Protein AF-A0A350ZYM8-F1 (afdb_monomer)

Radius of gyration: 18.51 Å; Cα contacts (8 Å, |Δi|>4): 25; chains: 1; bounding box: 39×33×47 Å

Solvent-accessible surface area (backbone atoms only — not comparable to full-atom values): 4800 Å² total; per-residue (Å²): 114,65,68,63,50,52,55,50,46,57,62,70,71,23,70,65,53,56,52,49,54,51,50,54,53,50,50,53,32,61,76,54,66,39,44,76,70,75,42,44,68,60,51,54,50,48,32,77,69,40,64,74,40,97,85,78,46,32,52,48,54,54,46,53,56,59,44,61,78,67,63,50,67,67,60,57,54,44,65,76,71,108

Sequence (82 aa):
MQETVDWINGWVWSPALVYLCLLVGLYFSIRTRFMQVRHIGEMVQAMFRGKSSAAGVSSFQALTIALSGRVGTGNIAGVATA

Foldseek 3Di:
DVVVVVVVCCVVVPVVVVVVVVVVVVVCCVVVVNCCVVCVVVLVVCQVVFDQDPVRDGSVRVVVVVVVVVDDPCVVVVVVVD

Mean predicted aligned error: 7.59 Å

Structure (mmCIF, N/CA/C/O backbone):
data_AF-A0A350ZYM8-F1
#
_entry.id   AF-A0A350ZYM8-F1
#
loop_
_atom_site.group_PDB
_atom_site.id
_atom_site.type_symbol
_atom_site.label_atom_id
_atom_site.label_alt_id
_atom_site.label_comp_id
_atom_site.label_asym_id
_atom_site.label_entity_id
_atom_site.label_seq_id
_atom_site.pdbx_PDB_ins_code
_atom_site.Cartn_x
_atom_site.Cartn_y
_atom_site.Cartn_z
_atom_site.occupancy
_atom_site.B_iso_or_equiv
_atom_site.auth_seq_id
_atom_site.auth_comp_id
_atom_site.auth_asym_id
_atom_site.auth_atom_id
_atom_site.pdbx_PDB_model_num
ATOM 1 N N . MET A 1 1 ? 9.180 -18.935 -29.389 1.00 65.25 1 MET A N 1
ATOM 2 C CA . MET A 1 1 ? 8.400 -19.012 -28.129 1.00 65.25 1 MET A CA 1
ATOM 3 C C . MET A 1 1 ? 8.919 -18.037 -27.075 1.00 65.25 1 MET A C 1
ATOM 5 O O . MET A 1 1 ? 8.099 -17.405 -26.428 1.00 65.25 1 MET A O 1
ATOM 9 N N . GLN A 1 2 ? 10.239 -17.856 -26.935 1.00 75.81 2 GLN A N 1
ATOM 10 C CA . GLN A 1 2 ? 10.808 -16.793 -26.088 1.00 75.81 2 GLN A CA 1
ATOM 11 C C . GLN A 1 2 ? 10.446 -15.384 -26.597 1.00 75.81 2 GLN A C 1
ATOM 13 O O . GLN A 1 2 ? 9.839 -14.634 -25.850 1.00 75.81 2 GLN A O 1
ATOM 18 N N . GLU A 1 3 ? 10.617 -15.087 -27.893 1.00 81.31 3 GLU A N 1
ATOM 19 C CA . GLU A 1 3 ? 10.240 -13.772 -28.464 1.00 81.31 3 GLU A CA 1
ATOM 20 C C . GLU A 1 3 ? 8.780 -13.360 -28.220 1.00 81.31 3 GLU A C 1
ATOM 22 O O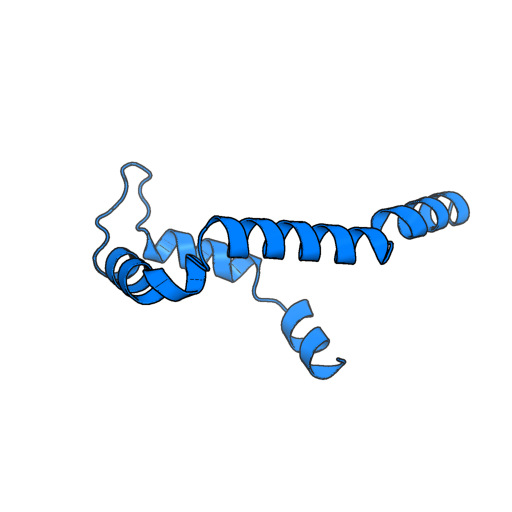 . GLU A 1 3 ? 8.494 -12.207 -27.918 1.00 81.31 3 GLU A O 1
ATOM 27 N N . THR A 1 4 ? 7.837 -14.300 -28.316 1.00 82.19 4 THR A N 1
ATOM 28 C CA . THR A 1 4 ? 6.419 -14.032 -28.034 1.00 82.19 4 THR A CA 1
ATOM 29 C C . THR A 1 4 ? 6.173 -13.716 -26.560 1.00 82.19 4 THR A C 1
ATOM 31 O O . THR A 1 4 ? 5.334 -12.877 -26.247 1.00 82.19 4 THR A O 1
ATOM 34 N N . VAL A 1 5 ? 6.904 -14.369 -25.652 1.00 84.50 5 VAL A N 1
ATOM 35 C CA . VAL A 1 5 ? 6.813 -14.117 -24.207 1.00 84.50 5 VAL A CA 1
ATOM 36 C C . VAL A 1 5 ? 7.454 -12.775 -23.860 1.00 84.50 5 VAL A C 1
ATOM 38 O O . VAL A 1 5 ? 6.875 -12.011 -23.093 1.00 84.50 5 VAL A O 1
ATOM 41 N N . ASP A 1 6 ? 8.590 -12.446 -24.468 1.00 84.31 6 ASP A N 1
ATOM 42 C CA . ASP A 1 6 ? 9.299 -11.186 -24.238 1.00 84.31 6 ASP A CA 1
ATOM 43 C C . ASP A 1 6 ? 8.527 -9.985 -24.790 1.00 84.31 6 ASP A C 1
ATOM 45 O O . ASP A 1 6 ? 8.440 -8.948 -24.131 1.00 84.31 6 ASP A O 1
ATOM 49 N N . TRP A 1 7 ? 7.872 -10.145 -25.944 1.00 86.06 7 TRP A N 1
ATOM 50 C CA . TRP A 1 7 ? 6.965 -9.134 -26.480 1.00 86.06 7 TRP A CA 1
ATOM 51 C C . TRP A 1 7 ? 5.804 -8.867 -25.516 1.00 86.06 7 TRP A C 1
ATOM 53 O O . TRP A 1 7 ? 5.553 -7.716 -25.170 1.00 86.06 7 TRP A O 1
ATOM 63 N N . ILE A 1 8 ? 5.148 -9.913 -24.999 1.00 83.50 8 ILE A N 1
ATOM 64 C CA . ILE A 1 8 ? 4.068 -9.764 -24.009 1.00 83.50 8 ILE A CA 1
ATOM 65 C C . ILE A 1 8 ? 4.590 -9.129 -22.714 1.00 83.50 8 ILE A C 1
ATOM 67 O O . ILE A 1 8 ? 3.952 -8.220 -22.184 1.00 83.50 8 ILE A O 1
ATOM 71 N N . ASN A 1 9 ? 5.756 -9.550 -22.218 1.00 83.38 9 ASN A N 1
ATOM 72 C CA . ASN A 1 9 ? 6.362 -8.978 -21.015 1.00 83.38 9 ASN A CA 1
ATOM 73 C C . ASN A 1 9 ? 6.660 -7.483 -21.173 1.00 83.38 9 ASN A C 1
ATOM 75 O O . ASN A 1 9 ? 6.415 -6.726 -20.235 1.00 83.38 9 ASN A O 1
ATOM 79 N N . GLY A 1 10 ? 7.113 -7.043 -22.351 1.00 82.12 10 GLY A N 1
ATOM 80 C CA . GLY A 1 10 ? 7.349 -5.627 -22.642 1.00 82.12 10 GLY A CA 1
ATOM 81 C C . GLY A 1 10 ? 6.090 -4.760 -22.534 1.00 82.12 10 GLY A C 1
ATOM 82 O O . GLY A 1 10 ? 6.181 -3.592 -22.158 1.00 82.12 10 GLY A O 1
ATOM 83 N N . TRP A 1 11 ? 4.913 -5.333 -22.799 1.00 80.81 11 TRP A N 1
ATOM 84 C CA . TRP A 1 11 ? 3.625 -4.657 -22.626 1.00 80.81 11 TRP A CA 1
ATOM 85 C C . TRP A 1 11 ? 3.083 -4.771 -21.197 1.00 80.81 11 TRP A C 1
ATOM 87 O O . TRP A 1 11 ? 2.651 -3.770 -20.627 1.00 80.81 11 TRP A O 1
ATOM 97 N N . VAL A 1 12 ? 3.121 -5.967 -20.602 1.00 82.50 12 VAL A N 1
ATOM 98 C CA . VAL A 1 12 ? 2.547 -6.242 -19.271 1.00 82.50 12 VAL A CA 1
ATOM 99 C C . VAL A 1 12 ? 3.345 -5.563 -18.161 1.00 82.50 12 VAL A C 1
ATOM 101 O O . VAL A 1 12 ? 2.759 -4.953 -17.273 1.00 82.50 12 VAL A O 1
ATOM 104 N N . TRP A 1 13 ? 4.673 -5.615 -18.224 1.00 82.06 13 TRP A N 1
ATOM 105 C CA . TRP A 1 13 ? 5.565 -5.002 -17.234 1.00 82.06 13 TRP A CA 1
ATOM 106 C C . TRP A 1 13 ? 6.074 -3.629 -17.681 1.00 82.06 13 TRP A C 1
ATOM 108 O O . TRP A 1 13 ? 7.086 -3.138 -17.184 1.00 82.06 13 TRP A O 1
ATOM 118 N N . SER A 1 14 ? 5.374 -2.997 -18.627 1.00 86.44 14 SER A N 1
ATOM 119 C CA . SER A 1 14 ? 5.729 -1.671 -19.120 1.00 86.44 14 SER A CA 1
ATOM 120 C C . SER A 1 14 ? 5.686 -0.630 -17.990 1.00 86.44 14 SER A C 1
ATOM 122 O O . SER A 1 14 ? 4.744 -0.638 -17.188 1.00 86.44 14 SER A O 1
ATOM 124 N N . PRO A 1 15 ? 6.610 0.354 -17.969 1.00 85.88 15 PRO A N 1
ATOM 125 C CA . PRO A 1 15 ? 6.527 1.510 -17.074 1.00 85.88 15 PRO A CA 1
ATOM 126 C C . PRO A 1 15 ? 5.175 2.235 -17.142 1.00 85.88 15 PRO A C 1
ATOM 128 O O . PRO A 1 15 ? 4.727 2.813 -16.153 1.00 85.88 15 PRO A O 1
ATOM 131 N N . ALA A 1 16 ? 4.482 2.158 -18.285 1.00 88.81 16 ALA A N 1
ATOM 132 C CA . ALA A 1 16 ? 3.140 2.703 -18.455 1.00 88.81 16 ALA A CA 1
ATOM 133 C C . ALA A 1 16 ? 2.127 2.132 -17.444 1.00 88.81 16 ALA A C 1
ATOM 135 O O . ALA A 1 16 ? 1.311 2.889 -16.916 1.00 88.81 16 ALA A O 1
ATOM 136 N N . LEU A 1 17 ? 2.201 0.833 -17.122 1.00 89.75 17 LEU A N 1
ATOM 137 C CA . LEU A 1 17 ? 1.327 0.211 -16.124 1.00 89.75 17 LEU A CA 1
ATOM 138 C C . LEU A 1 17 ? 1.596 0.783 -14.725 1.00 89.75 17 LEU A C 1
ATOM 140 O O . LEU A 1 17 ? 0.660 1.070 -13.979 1.00 89.75 17 LEU A O 1
ATOM 144 N N . VAL A 1 18 ? 2.870 1.004 -14.390 1.00 90.06 18 VAL A N 1
ATOM 145 C CA . VAL A 1 18 ? 3.277 1.596 -13.107 1.00 90.06 18 VAL A CA 1
ATOM 146 C C . VAL A 1 18 ? 2.730 3.019 -12.977 1.00 90.06 18 VAL A C 1
ATOM 148 O O . VAL A 1 18 ? 2.096 3.342 -11.970 1.00 90.06 18 VAL A O 1
ATOM 151 N N . TYR A 1 19 ? 2.899 3.855 -14.009 1.00 93.06 19 TYR A N 1
ATOM 152 C CA . TYR A 1 19 ? 2.358 5.217 -14.015 1.00 93.06 19 TYR A CA 1
ATOM 153 C C . TYR A 1 19 ? 0.830 5.239 -13.941 1.00 93.06 19 TYR A C 1
ATOM 155 O O . TYR A 1 19 ? 0.274 6.047 -13.198 1.00 93.06 19 TYR A O 1
ATOM 163 N N . LEU A 1 20 ? 0.143 4.335 -14.644 1.00 93.88 20 LEU A N 1
ATOM 164 C CA . LEU A 1 20 ? -1.313 4.219 -14.576 1.00 93.88 20 LEU A CA 1
ATOM 165 C C . LEU A 1 20 ? -1.780 3.904 -13.148 1.00 93.88 20 LEU A C 1
ATOM 167 O O . LEU A 1 20 ? -2.651 4.594 -12.619 1.00 93.88 20 LEU A O 1
ATOM 171 N N . CYS A 1 21 ? -1.173 2.907 -12.500 1.00 93.94 21 CYS A N 1
ATOM 172 C CA . CYS A 1 21 ? -1.488 2.541 -11.119 1.00 93.94 21 CYS A CA 1
ATOM 173 C C . CYS A 1 21 ? -1.252 3.705 -10.144 1.00 93.94 21 CYS A C 1
ATOM 175 O O . CYS A 1 21 ? -2.097 3.967 -9.283 1.00 93.94 21 CYS A O 1
ATOM 177 N N . LEU A 1 22 ? -0.145 4.439 -10.303 1.00 95.19 22 LEU A N 1
ATOM 178 C CA . LEU A 1 22 ? 0.155 5.624 -9.495 1.00 95.19 22 LEU A CA 1
ATOM 179 C C . LEU A 1 22 ? -0.881 6.737 -9.694 1.00 95.19 22 LEU A C 1
ATOM 181 O O . LEU A 1 22 ? -1.376 7.288 -8.711 1.00 95.19 22 LEU A O 1
ATOM 185 N N . LEU A 1 23 ? -1.246 7.048 -10.941 1.00 96.56 23 LEU A N 1
ATOM 186 C CA . LEU A 1 23 ? -2.234 8.083 -11.258 1.00 96.56 23 LEU A CA 1
ATOM 187 C C . LEU A 1 23 ? -3.613 7.743 -10.699 1.00 96.56 23 LEU A C 1
ATOM 189 O O . LEU A 1 23 ? -4.266 8.606 -10.115 1.00 96.56 23 LEU A O 1
ATOM 193 N N . VAL A 1 24 ? -4.044 6.488 -10.826 1.00 96.38 24 VAL A N 1
ATOM 194 C CA . VAL A 1 24 ? -5.318 6.018 -10.269 1.00 96.38 24 VAL A CA 1
ATOM 195 C C . VAL A 1 24 ? -5.308 6.121 -8.741 1.00 96.38 24 VAL A C 1
ATOM 197 O O . VAL A 1 24 ? -6.254 6.650 -8.151 1.00 96.38 24 VAL A O 1
ATOM 200 N N . GLY A 1 25 ? -4.225 5.687 -8.089 1.00 95.12 25 GLY A N 1
ATOM 201 C CA . GLY A 1 25 ? -4.061 5.807 -6.639 1.00 95.12 25 GLY A CA 1
ATOM 202 C C . GLY A 1 25 ? -4.083 7.261 -6.160 1.00 95.12 25 GLY A C 1
ATOM 203 O O . GLY A 1 25 ? -4.769 7.589 -5.186 1.00 95.12 25 GLY A O 1
ATOM 204 N N . LEU A 1 26 ? -3.391 8.154 -6.871 1.00 96.25 26 LEU A N 1
ATOM 205 C CA . LEU A 1 26 ? -3.366 9.582 -6.567 1.00 96.25 26 LEU A CA 1
ATOM 206 C C . LEU A 1 26 ? -4.736 10.231 -6.790 1.00 96.25 26 LEU A C 1
ATOM 208 O O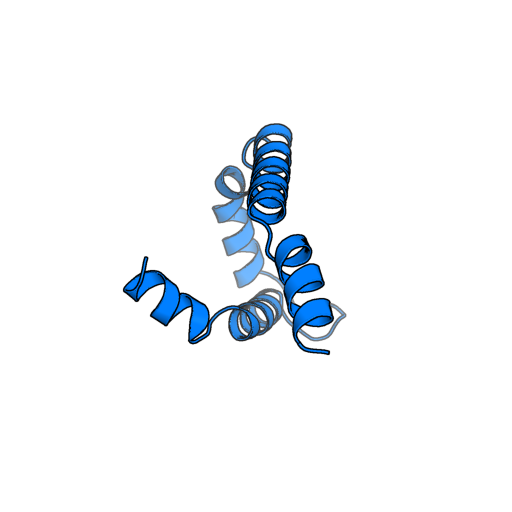 . LEU A 1 26 ? -5.205 10.975 -5.930 1.00 96.25 26 LEU A O 1
ATOM 212 N N . TYR A 1 27 ? -5.410 9.905 -7.894 1.00 96.75 27 TYR A N 1
ATOM 213 C CA . TYR A 1 27 ? -6.756 10.385 -8.195 1.00 96.75 27 TYR A CA 1
ATOM 214 C C . TYR A 1 27 ? -7.737 10.029 -7.074 1.00 96.75 27 TYR A C 1
ATOM 216 O O . TYR A 1 27 ? -8.408 10.914 -6.536 1.00 96.75 27 TYR A O 1
ATOM 224 N N . PHE A 1 28 ? -7.783 8.758 -6.657 1.00 96.25 28 PHE A N 1
ATOM 225 C CA . PHE A 1 28 ? -8.648 8.340 -5.554 1.00 96.25 28 PHE A CA 1
ATOM 226 C C . PHE A 1 28 ? -8.242 8.978 -4.226 1.00 96.25 28 PHE A C 1
ATOM 228 O O . PHE A 1 28 ? -9.119 9.363 -3.449 1.00 96.25 28 PHE A O 1
ATOM 235 N N . SER A 1 29 ? -6.945 9.163 -3.981 1.00 95.75 29 SER A N 1
ATOM 236 C CA . SER A 1 29 ? -6.454 9.850 -2.784 1.00 95.75 29 SER A CA 1
ATOM 237 C C . SER A 1 29 ? -6.938 11.299 -2.731 1.00 95.75 29 SER A C 1
ATOM 239 O O . SER A 1 29 ? -7.529 11.708 -1.736 1.00 95.75 29 SER A O 1
ATOM 241 N N . ILE A 1 30 ? -6.790 12.068 -3.812 1.00 96.81 30 ILE A N 1
ATOM 242 C CA . ILE A 1 30 ? -7.227 13.472 -3.867 1.00 96.81 30 ILE A CA 1
ATOM 243 C C . ILE A 1 30 ? -8.754 13.563 -3.775 1.00 96.81 30 ILE A C 1
ATOM 245 O O . ILE A 1 30 ? -9.287 14.322 -2.964 1.00 96.81 30 ILE A O 1
ATOM 249 N N . ARG A 1 31 ? -9.477 12.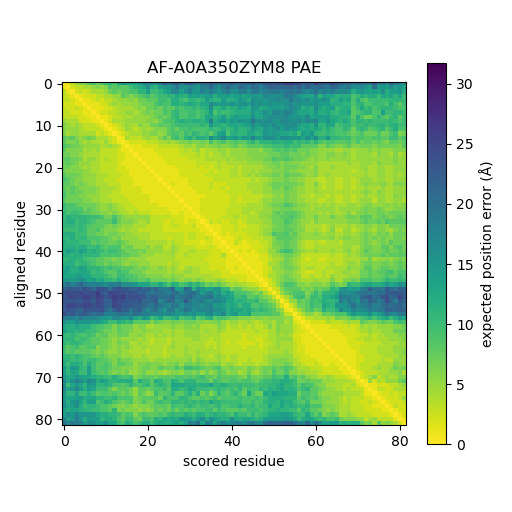739 -4.543 1.00 96.44 31 ARG A N 1
ATOM 250 C CA . ARG A 1 31 ? -10.949 12.736 -4.579 1.00 96.44 31 ARG A CA 1
ATOM 251 C C . ARG A 1 31 ? -11.557 12.362 -3.226 1.00 96.44 31 ARG A C 1
ATOM 253 O O . ARG A 1 31 ? -12.599 12.896 -2.859 1.00 96.44 31 ARG A O 1
ATOM 260 N N . THR A 1 32 ? -10.911 11.482 -2.462 1.00 95.06 32 THR A N 1
ATOM 261 C CA . THR A 1 32 ? -11.339 11.110 -1.099 1.00 95.06 32 THR A CA 1
ATOM 262 C C . THR A 1 32 ? -10.767 12.015 -0.002 1.00 95.06 32 THR A C 1
ATOM 264 O O . THR A 1 32 ? -11.021 11.769 1.180 1.00 95.06 32 THR A O 1
ATOM 267 N N . ARG A 1 33 ? -10.043 13.085 -0.371 1.00 94.06 33 ARG A N 1
ATOM 268 C CA . ARG A 1 33 ? -9.360 14.017 0.544 1.00 94.06 33 ARG A CA 1
ATOM 269 C C . ARG A 1 33 ? -8.390 13.301 1.490 1.00 94.06 33 ARG A C 1
ATOM 271 O O . ARG A 1 33 ? -8.441 13.495 2.703 1.00 94.06 33 ARG A O 1
ATOM 278 N N . PHE A 1 34 ? -7.544 12.447 0.917 1.00 94.06 34 PHE A N 1
ATOM 279 C CA . PHE A 1 34 ? -6.551 11.624 1.607 1.00 94.06 34 PHE A CA 1
ATOM 280 C C . PHE A 1 34 ? -7.162 10.848 2.779 1.00 94.06 34 PHE A C 1
ATOM 282 O O . PHE A 1 34 ? -6.665 10.890 3.907 1.00 94.06 34 PHE A O 1
ATOM 289 N N . MET A 1 35 ? -8.259 10.128 2.508 1.00 92.75 35 MET A N 1
ATOM 290 C CA . MET A 1 35 ? -8.972 9.334 3.515 1.00 92.75 35 MET A CA 1
ATOM 291 C C . MET A 1 35 ? -8.028 8.399 4.281 1.00 92.75 35 MET A C 1
ATOM 293 O O . MET A 1 35 ? -8.147 8.317 5.503 1.00 92.75 35 MET A O 1
ATOM 297 N N . GLN A 1 36 ? -7.050 7.784 3.602 1.00 91.25 36 GLN A N 1
ATOM 298 C CA . GLN A 1 36 ? -6.069 6.908 4.246 1.00 91.25 36 GLN A CA 1
ATOM 299 C C . GLN A 1 36 ? -5.273 7.582 5.374 1.00 91.25 36 GLN A C 1
ATOM 301 O O . GLN A 1 36 ? -4.888 6.902 6.313 1.00 91.25 36 GLN A O 1
ATOM 306 N N . VAL A 1 37 ? -5.044 8.900 5.314 1.00 94.12 37 VAL A N 1
ATOM 307 C CA . VAL A 1 37 ? -4.360 9.655 6.378 1.00 94.12 37 VAL A CA 1
ATOM 308 C C . VAL A 1 37 ? -5.373 10.148 7.409 1.00 94.12 37 VAL A C 1
ATOM 310 O O . VAL A 1 37 ? -5.150 10.022 8.609 1.00 94.12 37 VAL A O 1
ATOM 313 N N . ARG A 1 38 ? -6.518 10.671 6.952 1.00 93.44 38 ARG A N 1
ATOM 314 C CA . ARG A 1 38 ? -7.538 11.274 7.823 1.00 93.44 38 ARG A CA 1
ATOM 315 C C . ARG A 1 38 ? -8.198 10.273 8.774 1.00 93.44 38 ARG A C 1
ATOM 317 O O . ARG A 1 38 ? -8.517 10.640 9.897 1.00 93.44 38 ARG A O 1
ATOM 324 N N . HIS A 1 39 ? -8.412 9.035 8.330 1.00 92.75 39 HIS A N 1
ATOM 325 C CA . HIS A 1 39 ? -9.164 8.022 9.078 1.00 92.75 39 HIS A CA 1
ATOM 326 C C . HIS A 1 39 ? -8.302 6.902 9.664 1.00 92.75 39 HIS A C 1
ATOM 328 O O . HIS A 1 39 ? -8.847 5.976 10.260 1.00 92.75 39 HIS A O 1
ATOM 334 N N . ILE A 1 40 ? -6.970 6.968 9.554 1.00 93.12 40 ILE A N 1
ATOM 335 C CA . ILE A 1 40 ? -6.102 5.873 10.010 1.00 93.12 40 ILE A CA 1
ATOM 336 C C . ILE A 1 40 ? -6.313 5.527 11.492 1.00 93.12 40 ILE A C 1
ATOM 338 O O . ILE A 1 40 ? -6.335 4.352 11.850 1.00 93.12 40 ILE A O 1
ATOM 342 N N . GLY A 1 41 ? -6.549 6.527 12.349 1.00 90.06 41 GLY A N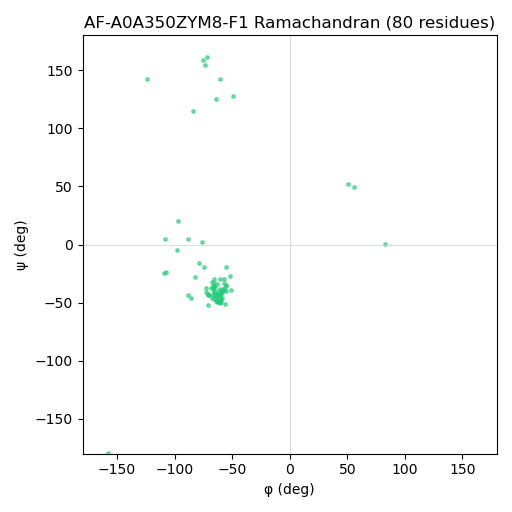 1
ATOM 343 C CA . GLY A 1 41 ? -6.811 6.313 13.776 1.00 90.06 41 GLY A CA 1
ATOM 344 C C . GLY A 1 41 ? -8.118 5.561 14.038 1.00 90.06 41 GLY A C 1
ATOM 345 O O . GLY A 1 41 ? -8.146 4.617 14.827 1.00 90.06 41 GLY A O 1
ATOM 346 N N . GLU A 1 42 ? -9.186 5.928 13.328 1.00 88.56 42 GLU A N 1
ATOM 347 C CA . GLU A 1 42 ? -10.478 5.238 13.406 1.00 88.56 42 GLU A CA 1
ATOM 348 C C . GLU A 1 42 ? -10.380 3.813 12.857 1.00 88.56 42 GLU A C 1
ATOM 350 O O . GLU A 1 42 ? -10.922 2.886 13.456 1.00 88.56 42 GLU A O 1
ATOM 355 N N . MET A 1 43 ? -9.637 3.617 11.763 1.00 89.06 43 MET A N 1
ATOM 356 C CA . MET A 1 43 ? -9.384 2.298 11.184 1.00 89.06 43 MET A CA 1
ATOM 357 C C . MET A 1 43 ? -8.670 1.392 12.191 1.00 89.06 43 MET A C 1
ATOM 359 O O . MET A 1 43 ? -9.150 0.296 12.467 1.00 89.06 43 MET A O 1
ATOM 363 N N . VAL A 1 44 ? -7.582 1.862 12.809 1.00 90.00 44 VAL A N 1
ATOM 364 C CA . VAL A 1 44 ? -6.853 1.114 13.847 1.00 90.00 44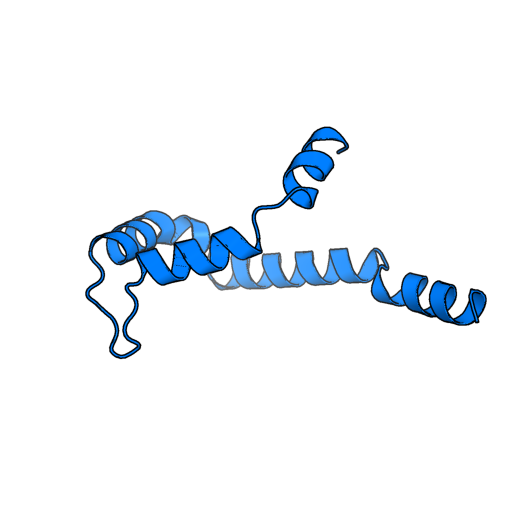 VAL A CA 1
ATOM 365 C C . VAL A 1 44 ? -7.771 0.788 15.027 1.00 90.00 44 VAL A C 1
ATOM 367 O O . VAL A 1 44 ? -7.837 -0.360 15.469 1.00 90.00 44 VAL A O 1
ATOM 370 N N . GLN A 1 45 ? -8.544 1.760 15.514 1.00 87.88 45 GLN A N 1
ATOM 371 C CA . GLN A 1 45 ? -9.477 1.529 16.612 1.00 87.88 45 GLN A CA 1
ATOM 372 C C . GLN A 1 45 ? -10.549 0.486 16.252 1.00 87.88 45 GLN A C 1
ATOM 374 O O . GLN A 1 45 ? -10.825 -0.404 17.058 1.00 87.88 45 GLN A O 1
ATOM 379 N N . ALA A 1 46 ? -11.118 0.553 15.047 1.00 85.19 46 ALA A N 1
ATOM 380 C CA . ALA A 1 46 ? -12.117 -0.392 14.547 1.00 85.19 46 ALA A CA 1
ATOM 381 C C . ALA A 1 46 ? -11.552 -1.807 14.357 1.00 85.19 46 ALA A C 1
ATOM 383 O O . ALA A 1 46 ? -12.270 -2.790 14.527 1.00 85.19 46 ALA A O 1
ATOM 384 N N . MET A 1 47 ? -10.263 -1.929 14.053 1.00 86.19 47 MET A N 1
ATOM 385 C CA . MET A 1 47 ? -9.590 -3.217 13.938 1.00 86.19 47 MET A CA 1
ATOM 386 C C . MET A 1 47 ? -9.399 -3.920 15.281 1.00 86.19 47 MET A C 1
ATOM 388 O O . MET A 1 47 ? -9.643 -5.121 15.369 1.00 86.19 47 MET A O 1
ATOM 392 N N . PHE A 1 48 ? -8.996 -3.181 16.319 1.00 80.62 48 PHE A N 1
ATOM 393 C CA . PHE A 1 48 ? -8.771 -3.741 17.658 1.00 80.62 48 PHE A CA 1
ATOM 394 C C . PHE A 1 48 ? -10.056 -3.889 18.482 1.00 80.62 48 PHE A C 1
ATOM 396 O O . PHE A 1 48 ? -10.135 -4.760 19.343 1.00 80.62 48 PHE A O 1
ATOM 403 N N . ARG A 1 49 ? -11.070 -3.051 18.231 1.00 78.38 49 ARG A N 1
ATOM 404 C CA . ARG A 1 49 ? -12.378 -3.112 18.913 1.00 78.38 49 ARG A CA 1
ATOM 405 C C . ARG A 1 49 ? -13.450 -3.859 18.114 1.00 78.38 49 ARG A C 1
ATOM 407 O O . ARG A 1 49 ? -14.565 -4.033 18.605 1.00 78.38 49 ARG A O 1
ATOM 414 N N . GLY A 1 50 ? -13.136 -4.270 16.887 1.00 67.38 50 GLY A N 1
ATOM 415 C CA . GLY A 1 50 ? -14.050 -4.966 15.988 1.00 67.38 50 GLY A CA 1
ATOM 416 C C . GLY A 1 50 ? -14.455 -6.328 16.544 1.00 67.38 50 GLY A C 1
ATOM 417 O O . GLY A 1 50 ? -13.607 -7.161 16.858 1.00 67.38 50 GLY A O 1
ATOM 418 N N . LYS A 1 51 ? -15.765 -6.557 16.666 1.00 64.12 51 LYS A N 1
ATOM 419 C CA . LYS A 1 51 ? -16.323 -7.857 17.063 1.00 64.12 51 LYS A CA 1
ATOM 420 C C . LYS A 1 51 ? -16.162 -8.871 15.923 1.00 64.12 51 LYS A C 1
ATOM 422 O O . LYS A 1 51 ? -15.959 -8.484 14.773 1.00 64.12 51 LYS A O 1
ATOM 427 N N . SER A 1 52 ? -16.267 -10.161 16.248 1.00 62.41 52 SER A N 1
ATOM 428 C CA . SER A 1 52 ? -16.298 -11.237 15.248 1.00 62.41 52 SER A CA 1
ATOM 429 C C . SER A 1 52 ? -17.324 -10.921 14.152 1.00 62.41 52 SER A C 1
ATOM 431 O O . SER A 1 52 ? -18.473 -10.593 14.457 1.00 62.41 52 SER A O 1
ATOM 433 N N . SER A 1 53 ? -16.894 -10.973 12.890 1.00 64.88 53 SER A N 1
ATOM 434 C CA . SER A 1 53 ? -17.791 -10.852 11.741 1.00 64.88 53 SER A CA 1
ATOM 435 C C . SER A 1 53 ? -18.602 -12.140 11.589 1.00 64.88 53 SER A C 1
ATOM 437 O O . SER A 1 53 ? -18.134 -13.217 11.954 1.00 64.88 53 SER A O 1
ATOM 439 N N . ALA A 1 54 ? -19.787 -12.065 10.978 1.00 63.47 54 ALA A N 1
ATOM 440 C CA . ALA A 1 54 ? -20.584 -13.248 10.631 1.00 63.47 54 ALA A CA 1
ATOM 441 C C . ALA A 1 54 ? -19.807 -14.264 9.760 1.00 63.47 54 ALA A C 1
ATOM 443 O O . ALA A 1 54 ? -20.151 -15.440 9.728 1.00 63.47 54 ALA A O 1
ATOM 444 N N . ALA A 1 55 ? -18.728 -13.819 9.104 1.00 67.62 55 ALA A N 1
ATOM 445 C CA . ALA A 1 55 ? -17.795 -14.643 8.337 1.00 67.62 55 ALA A CA 1
ATOM 446 C C . ALA A 1 55 ? -16.801 -15.470 9.191 1.00 67.62 55 ALA A C 1
ATOM 448 O O . ALA A 1 55 ? -15.941 -16.145 8.634 1.00 67.62 55 ALA A O 1
ATOM 449 N N . GLY A 1 56 ? -16.876 -15.413 10.526 1.00 73.38 56 GLY A N 1
ATOM 450 C CA . GLY A 1 56 ? -16.092 -16.268 11.430 1.00 73.38 56 GLY A CA 1
ATOM 451 C C . GLY A 1 56 ? -14.656 -15.809 11.715 1.00 73.38 56 GLY A C 1
ATOM 452 O O . GLY A 1 56 ? -13.963 -16.458 12.493 1.00 73.38 56 GLY A O 1
ATOM 453 N N . VAL A 1 57 ? -14.213 -14.686 11.140 1.00 79.69 57 VAL A N 1
ATOM 454 C CA . VAL A 1 57 ? -12.904 -14.067 11.413 1.00 79.69 57 VAL A CA 1
ATOM 455 C C . VAL A 1 57 ? -13.064 -12.621 11.877 1.00 79.69 57 VAL A C 1
ATOM 457 O O . VAL A 1 57 ? -13.939 -11.889 11.403 1.00 79.69 57 VAL A O 1
ATOM 460 N N . SER A 1 58 ? -12.226 -12.194 12.822 1.00 85.94 58 SER A N 1
ATOM 461 C CA . SER A 1 58 ? -12.191 -10.802 13.283 1.00 85.94 58 SER A CA 1
ATOM 462 C C . SER A 1 58 ? -11.512 -9.885 12.259 1.00 85.94 58 SER A C 1
ATOM 464 O O . SER A 1 58 ? -10.704 -10.330 11.441 1.00 85.94 58 SER A O 1
ATOM 466 N N . SER A 1 59 ? -11.790 -8.580 12.329 1.00 86.69 59 SER A N 1
ATOM 467 C CA . SER A 1 59 ? -11.141 -7.574 11.471 1.00 86.69 59 SER A CA 1
ATOM 468 C C . SER A 1 59 ? -9.612 -7.614 11.568 1.00 86.69 59 SER A C 1
ATOM 470 O O . SER A 1 59 ? -8.920 -7.436 10.566 1.00 86.69 59 SER A O 1
ATOM 472 N N . PHE A 1 60 ? -9.076 -7.891 12.761 1.00 86.50 60 PHE A N 1
ATOM 473 C CA . PHE A 1 60 ? -7.639 -8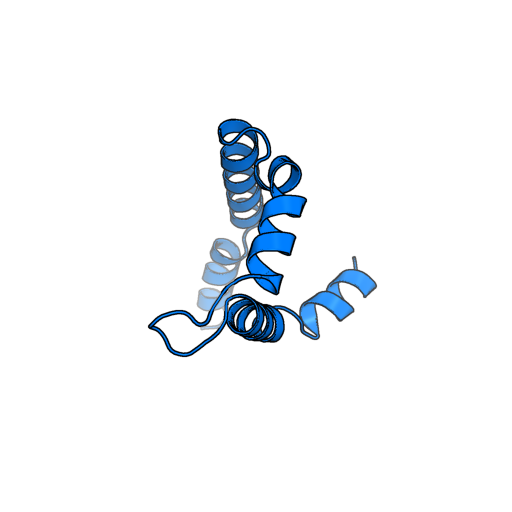.061 12.963 1.00 86.50 60 PHE A CA 1
ATOM 474 C C . PHE A 1 60 ? -7.109 -9.321 12.268 1.00 86.50 60 PHE A C 1
ATOM 476 O O . PHE A 1 60 ? -6.124 -9.242 11.540 1.00 86.50 60 PHE A O 1
ATOM 483 N N . GLN A 1 61 ? -7.793 -10.462 12.414 1.00 87.88 61 GLN A N 1
ATOM 484 C CA . GLN A 1 61 ? -7.403 -11.708 11.745 1.00 87.88 61 GLN A CA 1
ATOM 485 C C . GLN A 1 61 ? -7.413 -11.562 10.219 1.00 87.88 61 GLN A C 1
ATOM 487 O O . GLN A 1 61 ? -6.466 -11.986 9.557 1.00 87.88 61 GLN A O 1
ATOM 492 N N . ALA A 1 62 ? -8.436 -10.910 9.660 1.00 88.62 62 ALA A N 1
ATOM 493 C CA . ALA A 1 62 ? -8.515 -10.638 8.227 1.00 88.62 62 ALA A CA 1
ATOM 494 C C . ALA A 1 62 ? -7.332 -9.785 7.733 1.00 88.62 62 ALA A C 1
ATOM 496 O O . ALA A 1 62 ? -6.760 -10.082 6.681 1.00 88.62 62 ALA A O 1
ATOM 497 N N . LEU A 1 63 ? -6.913 -8.772 8.505 1.00 89.62 63 LEU A N 1
ATOM 498 C CA . LEU A 1 63 ? -5.707 -8.005 8.190 1.00 89.62 63 LEU A CA 1
ATOM 499 C C . LEU A 1 63 ? -4.461 -8.885 8.227 1.00 89.62 63 LEU A C 1
ATOM 501 O O . LEU A 1 63 ? -3.675 -8.835 7.287 1.00 89.62 63 LEU A O 1
ATOM 505 N N . THR A 1 64 ? -4.257 -9.670 9.285 1.00 89.88 64 THR A N 1
ATOM 506 C CA . THR A 1 64 ? -3.058 -10.508 9.415 1.00 89.88 64 THR A CA 1
ATOM 507 C C . THR A 1 64 ? -2.937 -11.493 8.252 1.00 89.88 64 THR A C 1
ATOM 509 O O . THR A 1 64 ? -1.851 -11.638 7.694 1.00 89.88 64 THR A O 1
ATOM 512 N N . ILE A 1 65 ? -4.049 -12.094 7.816 1.00 90.94 65 ILE A N 1
ATOM 513 C CA . ILE A 1 65 ? -4.090 -12.962 6.628 1.00 90.94 65 ILE A CA 1
ATOM 514 C C . ILE A 1 65 ? -3.683 -12.175 5.372 1.00 90.94 65 ILE A C 1
ATOM 516 O O . ILE A 1 65 ? -2.810 -12.603 4.617 1.00 90.94 65 ILE A O 1
ATOM 520 N N . ALA A 1 66 ? -4.266 -10.992 5.162 1.00 90.12 66 ALA A N 1
ATOM 521 C CA . ALA A 1 66 ? -3.963 -10.154 4.004 1.00 90.12 66 ALA A CA 1
ATOM 522 C C . ALA A 1 66 ? -2.518 -9.612 3.994 1.00 90.12 66 ALA A C 1
ATOM 524 O O . ALA A 1 66 ? -1.944 -9.442 2.913 1.00 90.12 66 ALA A O 1
ATOM 525 N N . LEU A 1 67 ? -1.942 -9.333 5.169 1.00 90.62 67 LEU A N 1
ATOM 526 C CA . LEU A 1 67 ? -0.551 -8.910 5.345 1.00 90.62 67 LEU A CA 1
ATOM 527 C C . LEU A 1 67 ? 0.412 -10.060 5.074 1.00 90.62 67 LEU A C 1
ATOM 529 O O . LEU A 1 67 ? 1.390 -9.860 4.360 1.00 90.62 67 LEU A O 1
ATOM 533 N N . SER A 1 68 ? 0.114 -11.262 5.570 1.00 90.88 68 SER A N 1
ATOM 534 C CA . SER A 1 68 ? 0.939 -12.449 5.329 1.00 90.88 68 SER A CA 1
ATOM 535 C C . SER A 1 68 ? 1.123 -12.736 3.838 1.00 90.88 68 SER A C 1
ATOM 537 O O . SER A 1 68 ? 2.177 -13.220 3.448 1.00 90.88 68 SER A O 1
ATOM 539 N N . GLY A 1 69 ? 0.125 -12.433 3.000 1.00 88.50 69 GLY A N 1
ATOM 540 C CA . GLY A 1 69 ? 0.232 -12.603 1.548 1.00 88.50 69 GLY A CA 1
ATOM 541 C C . GLY A 1 69 ? 1.014 -11.500 0.824 1.00 88.50 69 GLY A C 1
ATOM 542 O O . GLY A 1 69 ? 1.384 -11.679 -0.331 1.00 88.50 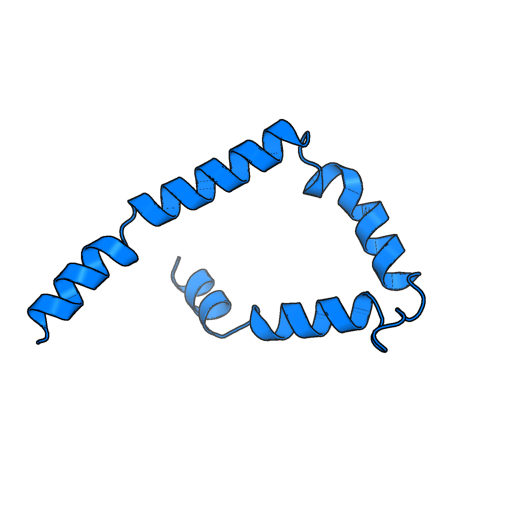69 GLY A O 1
ATOM 543 N N . ARG A 1 70 ? 1.247 -10.348 1.467 1.00 88.06 70 ARG A N 1
ATOM 544 C CA . ARG A 1 70 ? 1.927 -9.184 0.864 1.00 88.06 70 ARG A CA 1
ATOM 545 C C . 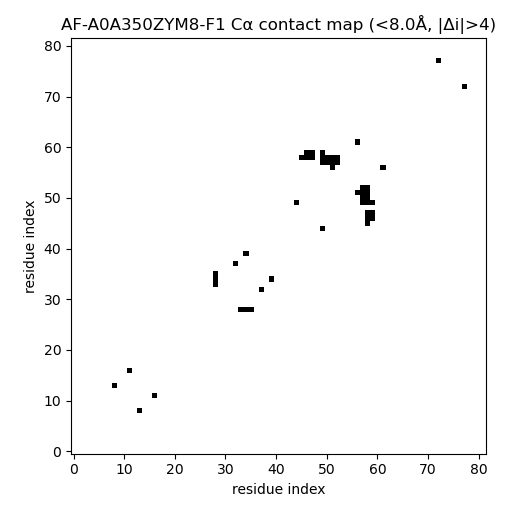ARG A 1 70 ? 3.327 -8.938 1.414 1.00 88.06 70 ARG A C 1
ATOM 547 O O . ARG A 1 70 ? 4.131 -8.307 0.736 1.00 88.06 70 ARG A O 1
ATOM 554 N N . VAL A 1 71 ? 3.621 -9.391 2.630 1.00 86.50 71 VAL A N 1
ATOM 555 C CA . VAL A 1 71 ? 4.957 -9.318 3.229 1.00 86.50 71 VAL A CA 1
ATOM 556 C C . VAL A 1 71 ? 5.758 -10.521 2.747 1.00 86.50 71 VAL A C 1
ATOM 558 O O . VAL A 1 71 ? 5.427 -11.658 3.062 1.00 86.50 71 VAL A O 1
ATOM 561 N N . GLY A 1 72 ? 6.815 -10.277 1.977 1.00 84.88 72 GLY A N 1
ATOM 562 C CA . GLY A 1 72 ? 7.639 -11.345 1.425 1.00 84.88 72 GLY A CA 1
ATOM 563 C C . GLY A 1 72 ? 9.040 -10.883 1.051 1.00 84.88 72 GLY A C 1
ATOM 564 O O . GLY A 1 72 ? 9.390 -9.708 1.195 1.00 84.88 72 GLY A O 1
ATOM 565 N N . THR A 1 73 ? 9.829 -11.824 0.534 1.00 85.56 73 THR A N 1
ATOM 566 C CA . THR A 1 73 ? 11.219 -11.600 0.109 1.00 85.56 73 THR A CA 1
ATOM 567 C C . THR A 1 73 ? 11.336 -10.472 -0.911 1.00 85.56 73 THR A C 1
ATOM 569 O O . THR A 1 73 ? 12.283 -9.700 -0.835 1.00 85.56 73 THR A O 1
ATOM 572 N N . GLY A 1 74 ? 10.342 -10.312 -1.792 1.00 82.25 74 GLY A N 1
ATOM 573 C CA . GLY A 1 74 ? 10.292 -9.233 -2.780 1.00 82.25 74 GLY A CA 1
ATOM 574 C C . GLY A 1 74 ? 10.312 -7.829 -2.170 1.00 82.25 74 GLY A C 1
ATOM 575 O O . GLY A 1 74 ? 11.027 -6.972 -2.673 1.00 82.25 74 GLY A O 1
ATOM 576 N N . ASN A 1 75 ? 9.618 -7.595 -1.049 1.00 86.75 75 ASN A N 1
ATOM 577 C CA . ASN A 1 75 ? 9.656 -6.285 -0.384 1.00 86.75 75 ASN A CA 1
ATOM 578 C C . ASN A 1 75 ? 10.998 -6.049 0.320 1.00 86.75 75 ASN A C 1
ATOM 580 O O . ASN A 1 75 ? 11.503 -4.934 0.311 1.00 86.75 75 ASN A O 1
ATOM 584 N N . ILE A 1 76 ? 11.588 -7.091 0.914 1.00 84.88 76 ILE A N 1
ATOM 585 C CA . ILE A 1 76 ? 12.864 -6.981 1.638 1.00 84.88 76 ILE A CA 1
ATOM 586 C C . ILE A 1 76 ? 14.022 -6.767 0.655 1.00 84.88 76 ILE A C 1
ATOM 588 O O . ILE A 1 76 ? 14.782 -5.814 0.789 1.00 84.88 76 ILE A O 1
ATOM 592 N N . ALA A 1 77 ? 14.134 -7.631 -0.355 1.00 86.94 77 ALA A N 1
ATOM 593 C CA . ALA A 1 77 ? 15.159 -7.530 -1.387 1.00 86.94 77 ALA A CA 1
ATOM 594 C C . ALA A 1 77 ? 14.961 -6.280 -2.252 1.00 86.94 77 ALA A C 1
ATOM 596 O O . ALA A 1 77 ? 15.936 -5.622 -2.596 1.00 86.94 77 ALA A O 1
ATOM 597 N N . GLY A 1 78 ? 13.711 -5.916 -2.553 1.00 83.75 78 GLY A N 1
ATOM 598 C CA . GLY A 1 78 ? 13.381 -4.697 -3.286 1.00 83.75 78 GLY A CA 1
ATOM 599 C C . GLY A 1 78 ? 13.869 -3.438 -2.570 1.00 83.75 78 GLY A C 1
ATOM 600 O O . GLY A 1 78 ? 14.540 -2.626 -3.187 1.00 83.75 78 GLY A O 1
ATOM 601 N N . VAL A 1 79 ? 13.627 -3.303 -1.261 1.00 89.06 79 VAL A N 1
ATOM 602 C CA . VAL A 1 79 ? 14.126 -2.152 -0.478 1.00 89.06 79 VAL A CA 1
ATOM 603 C C . VAL A 1 79 ? 15.650 -2.156 -0.348 1.00 89.06 79 VAL A C 1
ATOM 605 O O . VAL A 1 79 ? 16.253 -1.095 -0.292 1.00 89.06 79 VAL A O 1
ATOM 608 N N . ALA A 1 80 ? 16.286 -3.327 -0.301 1.00 88.38 80 ALA A N 1
ATOM 609 C CA . ALA A 1 80 ? 17.744 -3.421 -0.242 1.00 88.38 80 ALA A CA 1
ATOM 610 C C . ALA A 1 80 ? 18.440 -3.109 -1.583 1.00 88.38 80 ALA A C 1
ATOM 612 O O . ALA A 1 80 ? 19.646 -2.873 -1.592 1.00 88.38 80 ALA A O 1
ATOM 613 N N . THR A 1 81 ? 17.711 -3.174 -2.701 1.00 83.75 81 THR A N 1
ATOM 614 C CA . THR A 1 81 ? 18.249 -2.968 -4.059 1.00 83.75 81 THR A CA 1
ATOM 615 C C . THR A 1 81 ? 17.836 -1.641 -4.691 1.00 83.75 81 THR A C 1
ATOM 617 O O . THR A 1 81 ? 18.537 -1.184 -5.594 1.00 83.75 81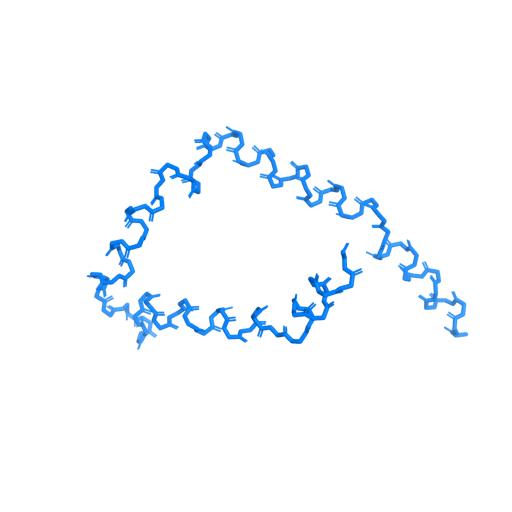 THR A O 1
ATOM 620 N N . ALA A 1 82 ? 16.727 -1.047 -4.242 1.00 65.94 82 ALA A N 1
ATOM 621 C CA . ALA A 1 82 ? 16.277 0.298 -4.602 1.00 65.94 82 ALA A CA 1
ATOM 622 C C . ALA A 1 82 ? 17.101 1.387 -3.903 1.00 65.94 82 ALA A C 1
ATOM 624 O O . ALA A 1 82 ? 17.332 2.428 -4.559 1.00 65.94 82 ALA A O 1
#

Secondary structure (DSSP, 8-state):
-HHHHHHHHHHHT-HHHHHHHHHHHHHHHHHTTSHHHHTHHHHHHHHHHPPPPTTSS-HHHHHHHHHHTT-SHHHHHHHHH-

pLDDT: mean 86.09, std 8.56, range [62.41, 96.81]